Protein AF-A0A1J7HMG5-F1 (afdb_monomer_lite)

Radius of gyration: 11.94 Å; chains: 1; bounding box: 28×18×26 Å

Secondary structure (DSSP, 8-state):
-GGGGT-HHHHHHHHHHHHHHHHH-SS-BGGGT--B-HHHHHHHHHHT-

InterPro domains:
  IPR024084 Isopropylmalate dehydrogenase-like domain [PF00180] (1-45)

Structure (mmCIF, N/CA/C/O backbone):
data_AF-A0A1J7HMG5-F1
#
_entry.id   AF-A0A1J7HMG5-F1
#
loop_
_atom_site.group_PDB
_atom_site.id
_atom_site.type_symbol
_atom_site.label_atom_id
_atom_site.label_alt_id
_atom_site.label_comp_id
_atom_site.label_asym_id
_atom_site.label_entity_id
_atom_site.label_seq_id
_atom_site.pdbx_PDB_ins_code
_atom_site.Cartn_x
_atom_site.Cartn_y
_atom_site.Cartn_z
_atom_site.occupancy
_atom_site.B_iso_or_equiv
_atom_site.auth_seq_id
_atom_site.auth_comp_id
_atom_site.auth_asym_id
_atom_site.auth_atom_id
_atom_site.pdbx_PDB_model_num
ATOM 1 N N . MET A 1 1 ? 8.792 8.230 -8.435 1.00 95.31 1 MET A N 1
ATOM 2 C CA . MET A 1 1 ? 10.233 8.396 -8.137 1.00 95.31 1 MET A CA 1
ATOM 3 C C . MET A 1 1 ? 11.047 7.190 -8.601 1.00 95.31 1 MET A C 1
ATOM 5 O O . MET A 1 1 ? 11.766 7.357 -9.567 1.00 95.31 1 MET A O 1
ATOM 9 N N . LEU A 1 2 ? 10.877 5.984 -8.035 1.00 97.81 2 LEU A N 1
ATOM 10 C CA . LEU A 1 2 ? 11.664 4.789 -8.414 1.00 97.81 2 LEU A CA 1
ATOM 11 C C . LEU A 1 2 ? 11.681 4.471 -9.922 1.00 97.81 2 LEU A C 1
ATOM 13 O O . LEU A 1 2 ? 12.741 4.186 -10.463 1.00 97.81 2 LEU A O 1
ATOM 17 N N . ARG A 1 3 ? 10.546 4.607 -10.623 1.00 97.38 3 ARG A N 1
ATOM 18 C CA . ARG A 1 3 ? 10.484 4.438 -12.092 1.00 97.38 3 ARG A CA 1
ATOM 19 C C . ARG A 1 3 ? 11.274 5.488 -12.882 1.00 97.38 3 ARG A C 1
ATOM 21 O O . ARG A 1 3 ? 11.652 5.222 -14.005 1.00 97.38 3 ARG A O 1
ATOM 28 N N . HIS A 1 4 ? 11.520 6.669 -12.313 1.00 97.62 4 HIS A N 1
ATOM 29 C CA . HIS A 1 4 ? 12.378 7.693 -12.928 1.00 97.62 4 HIS A CA 1
ATOM 30 C C . HIS A 1 4 ? 13.870 7.456 -12.652 1.00 97.62 4 HIS A C 1
ATOM 32 O O . HIS A 1 4 ? 14.701 8.168 -13.197 1.00 97.62 4 HIS A O 1
ATOM 38 N N . LEU A 1 5 ? 14.195 6.492 -11.785 1.00 98.12 5 LEU A N 1
ATOM 39 C CA . LEU A 1 5 ? 15.550 6.003 -11.532 1.00 98.12 5 LEU A CA 1
ATOM 40 C C . LEU A 1 5 ? 15.772 4.610 -12.151 1.00 98.12 5 LEU A C 1
ATOM 42 O O . LEU A 1 5 ? 16.617 3.862 -11.672 1.00 98.12 5 LEU A O 1
ATOM 46 N N . ASP A 1 6 ? 14.952 4.221 -13.132 1.00 97.31 6 ASP A N 1
ATOM 47 C CA . ASP A 1 6 ? 14.974 2.905 -13.787 1.00 97.31 6 ASP A CA 1
ATOM 48 C C . ASP A 1 6 ? 14.763 1.692 -12.849 1.00 97.31 6 ASP A C 1
ATOM 50 O O . ASP A 1 6 ? 15.004 0.5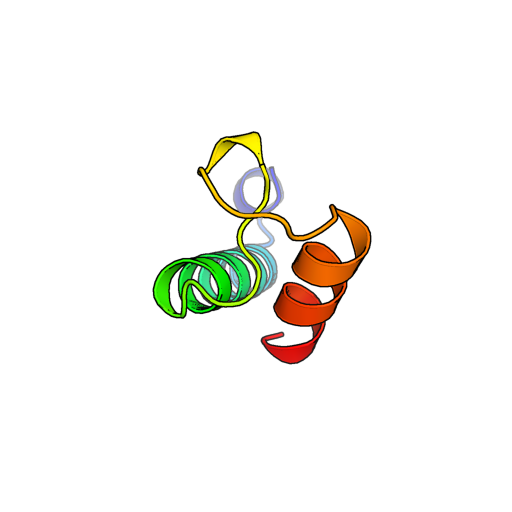43 -13.215 1.00 97.31 6 ASP A O 1
ATOM 54 N N . PHE A 1 7 ? 14.228 1.898 -11.637 1.00 98.25 7 PHE A N 1
ATOM 55 C CA . PHE A 1 7 ? 13.905 0.825 -10.685 1.00 98.25 7 PHE A CA 1
ATOM 56 C C . PHE A 1 7 ? 12.448 0.357 -10.798 1.00 98.25 7 PHE A C 1
ATOM 58 O O . PHE A 1 7 ? 11.684 0.418 -9.829 1.00 98.25 7 PHE A O 1
ATOM 65 N N . HIS A 1 8 ? 12.065 -0.122 -11.982 1.00 97.81 8 HIS A N 1
ATOM 66 C CA . HIS A 1 8 ? 10.691 -0.532 -12.295 1.00 97.81 8 HIS A CA 1
ATOM 67 C C . HIS A 1 8 ? 10.186 -1.671 -11.401 1.00 97.81 8 HIS A C 1
ATOM 69 O O . HIS A 1 8 ? 9.192 -1.480 -10.705 1.00 97.81 8 HIS A O 1
ATOM 75 N N . ASP A 1 9 ? 10.922 -2.781 -11.293 1.00 97.94 9 ASP A N 1
ATOM 76 C CA . ASP A 1 9 ? 10.486 -3.957 -10.519 1.00 97.94 9 ASP A CA 1
ATOM 77 C C . ASP A 1 9 ? 10.180 -3.632 -9.049 1.00 97.94 9 ASP A C 1
ATOM 79 O O . ASP A 1 9 ? 9.208 -4.112 -8.466 1.00 97.94 9 ASP A O 1
ATOM 83 N N . LYS A 1 10 ? 11.009 -2.782 -8.428 1.00 97.75 10 LYS A N 1
ATOM 84 C CA . LYS A 1 10 ? 10.815 -2.353 -7.033 1.00 97.75 10 LYS A CA 1
ATOM 85 C C . LYS A 1 10 ? 9.602 -1.438 -6.907 1.00 97.75 10 LYS A C 1
ATOM 87 O O . LYS A 1 10 ? 8.845 -1.560 -5.948 1.00 97.75 10 LYS A O 1
ATOM 92 N N . ALA A 1 11 ? 9.416 -0.535 -7.870 1.00 98.38 11 ALA A N 1
ATOM 93 C CA . ALA A 1 11 ? 8.260 0.349 -7.903 1.00 98.38 11 ALA A CA 1
ATOM 94 C C . ALA A 1 11 ? 6.955 -0.438 -8.057 1.00 98.38 11 ALA A C 1
ATOM 96 O O . ALA A 1 11 ? 5.985 -0.139 -7.365 1.00 98.38 11 ALA A O 1
ATOM 97 N N . ASP A 1 12 ? 6.947 -1.445 -8.929 1.00 98.06 12 ASP A N 1
ATOM 98 C CA . ASP A 1 12 ? 5.771 -2.264 -9.205 1.00 98.06 12 ASP A CA 1
ATOM 99 C C . ASP A 1 12 ? 5.409 -3.129 -7.996 1.00 98.06 12 ASP A C 1
ATOM 101 O O . ASP A 1 12 ? 4.248 -3.140 -7.592 1.00 98.06 12 ASP A O 1
ATOM 105 N N . ARG A 1 13 ? 6.395 -3.757 -7.337 1.00 98.25 13 ARG A N 1
ATOM 106 C CA . ARG A 1 13 ? 6.171 -4.495 -6.079 1.00 98.25 13 ARG A CA 1
ATOM 107 C C . ARG A 1 13 ? 5.547 -3.617 -4.996 1.00 98.25 13 ARG A C 1
ATOM 109 O O . ARG A 1 13 ? 4.519 -3.984 -4.438 1.00 98.25 13 ARG A O 1
ATOM 116 N N . ILE A 1 14 ? 6.125 -2.439 -4.744 1.00 98.12 14 ILE A N 1
ATOM 117 C CA . ILE A 1 14 ? 5.611 -1.506 -3.729 1.00 98.12 14 ILE A CA 1
ATOM 118 C C . ILE A 1 14 ? 4.208 -1.016 -4.097 1.00 98.12 14 ILE A C 1
ATOM 120 O O . ILE A 1 14 ? 3.327 -0.978 -3.242 1.00 98.12 14 ILE A O 1
ATOM 124 N N . GLN A 1 15 ? 3.975 -0.659 -5.362 1.00 98.12 15 GLN A N 1
ATOM 125 C CA . GLN A 1 15 ? 2.662 -0.196 -5.805 1.00 98.12 15 GLN A CA 1
ATOM 126 C C . GLN A 1 15 ? 1.599 -1.288 -5.653 1.00 98.12 15 GLN A C 1
ATOM 128 O O . GLN A 1 15 ? 0.511 -0.999 -5.160 1.00 98.12 15 GLN A O 1
ATOM 133 N N . ASN A 1 16 ? 1.905 -2.525 -6.041 1.00 98.19 16 ASN A N 1
ATOM 134 C CA . ASN A 1 16 ? 0.973 -3.641 -5.915 1.00 98.19 16 ASN A CA 1
ATOM 135 C C . ASN A 1 16 ? 0.647 -3.932 -4.446 1.00 98.19 16 ASN A C 1
ATOM 137 O O . ASN A 1 16 ? -0.527 -4.071 -4.113 1.00 98.19 16 ASN A O 1
ATOM 141 N N . ALA A 1 17 ? 1.650 -3.931 -3.561 1.00 98.31 17 ALA A N 1
ATOM 142 C CA . ALA A 1 17 ? 1.441 -4.106 -2.125 1.00 98.31 17 ALA A CA 1
ATOM 143 C C . ALA A 1 17 ? 0.513 -3.024 -1.544 1.00 98.31 17 ALA A C 1
ATOM 145 O O . ALA A 1 17 ? -0.451 -3.337 -0.851 1.00 98.31 17 ALA A O 1
ATOM 146 N N . ILE A 1 18 ? 0.733 -1.751 -1.898 1.00 97.62 18 ILE A N 1
ATOM 147 C CA . ILE A 1 18 ? -0.132 -0.638 -1.472 1.00 97.62 18 ILE A CA 1
ATOM 14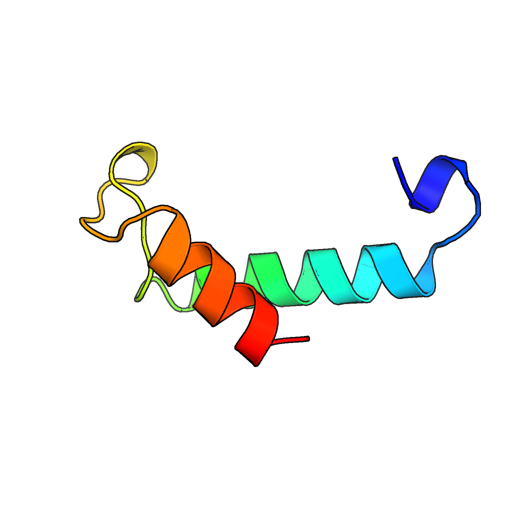8 C C . ILE A 1 18 ? -1.572 -0.830 -1.963 1.00 97.62 18 ILE A C 1
ATOM 150 O O . ILE A 1 18 ? -2.516 -0.667 -1.187 1.00 97.62 18 ILE A O 1
ATOM 154 N N . LEU A 1 19 ? -1.754 -1.167 -3.244 1.00 97.62 19 LEU A N 1
ATOM 155 C CA . LEU A 1 19 ? -3.083 -1.351 -3.830 1.00 97.62 19 LEU A CA 1
ATOM 156 C C . LEU A 1 19 ? -3.833 -2.516 -3.177 1.00 97.62 19 LEU A C 1
ATOM 158 O O . LEU A 1 19 ? -5.018 -2.369 -2.881 1.00 97.62 19 LEU A O 1
ATOM 162 N N . ASN A 1 20 ? -3.146 -3.624 -2.890 1.00 97.62 20 ASN A N 1
ATOM 163 C CA . ASN A 1 20 ? -3.723 -4.768 -2.185 1.00 97.62 20 ASN A CA 1
ATOM 164 C C . ASN A 1 20 ? -4.183 -4.382 -0.771 1.00 97.62 20 ASN A C 1
ATOM 166 O O . ASN A 1 20 ? -5.335 -4.633 -0.417 1.00 97.62 20 ASN A O 1
ATOM 170 N N . THR A 1 21 ? -3.347 -3.682 0.006 1.00 97.06 21 THR A N 1
ATOM 171 C CA . THR A 1 21 ? -3.710 -3.224 1.359 1.00 97.06 21 THR A CA 1
ATOM 172 C C . THR A 1 21 ? -4.937 -2.308 1.352 1.00 97.06 21 THR A C 1
ATOM 174 O O . THR A 1 21 ? -5.810 -2.420 2.216 1.00 97.06 21 THR A O 1
ATOM 177 N N . ILE A 1 22 ? -5.038 -1.409 0.367 1.00 96.06 22 ILE A N 1
ATOM 178 C CA . ILE A 1 22 ? -6.202 -0.523 0.215 1.00 96.06 22 ILE A CA 1
ATOM 179 C C . ILE A 1 22 ? -7.450 -1.324 -0.176 1.00 96.06 22 ILE A C 1
ATOM 181 O O . ILE A 1 22 ? -8.518 -1.097 0.399 1.00 96.06 22 ILE A O 1
ATOM 185 N N . ALA A 1 23 ? -7.318 -2.259 -1.122 1.00 96.19 23 ALA A N 1
ATOM 186 C CA . ALA A 1 23 ? -8.416 -3.096 -1.602 1.00 96.19 23 ALA A CA 1
ATOM 187 C C . ALA A 1 23 ? -9.007 -3.979 -0.492 1.00 96.19 23 ALA A C 1
ATOM 189 O O . ALA A 1 23 ? -10.222 -4.165 -0.444 1.00 96.19 23 ALA A O 1
ATOM 190 N N . GLU A 1 24 ? -8.182 -4.461 0.441 1.00 95.25 24 GLU A N 1
ATOM 191 C CA . GLU A 1 24 ? -8.657 -5.189 1.623 1.00 95.25 24 GLU A CA 1
ATOM 192 C C . GLU A 1 24 ? -9.501 -4.329 2.569 1.00 95.25 24 GLU A C 1
ATOM 194 O O . GLU A 1 24 ? -10.360 -4.847 3.282 1.00 95.25 24 GLU A O 1
ATOM 199 N N . GLY A 1 25 ? -9.229 -3.023 2.635 1.00 93.38 25 GLY A N 1
ATOM 200 C CA . GLY A 1 25 ? -9.960 -2.074 3.473 1.00 93.38 25 GLY A CA 1
ATOM 201 C C . GLY A 1 25 ? -9.788 -2.246 4.989 1.00 93.38 25 GLY A C 1
ATOM 202 O O . GLY A 1 25 ? -10.367 -1.455 5.731 1.00 93.38 25 GLY A O 1
ATOM 203 N N . LYS A 1 26 ? -8.998 -3.224 5.457 1.00 95.12 26 LYS A N 1
ATOM 204 C CA . LYS A 1 26 ? -8.792 -3.522 6.889 1.00 95.12 26 LYS A CA 1
ATOM 205 C C . LYS A 1 26 ? -7.945 -2.473 7.611 1.00 95.12 26 LYS A C 1
ATOM 207 O O . LYS A 1 26 ? -8.289 -2.075 8.717 1.00 95.12 26 LYS A O 1
ATOM 212 N N . TYR A 1 27 ? -6.857 -2.023 6.985 1.00 96.62 27 TYR A N 1
ATOM 213 C CA . TYR A 1 27 ? -5.880 -1.102 7.582 1.00 96.62 27 TYR A CA 1
ATOM 214 C C . TYR A 1 27 ? -6.073 0.328 7.079 1.00 96.62 27 TYR A C 1
ATOM 216 O O . TYR A 1 27 ? -5.169 0.954 6.538 1.00 96.62 27 TYR A O 1
ATOM 224 N N . ARG A 1 28 ? -7.294 0.842 7.178 1.00 96.19 28 ARG A N 1
ATOM 225 C CA . ARG A 1 28 ? -7.654 2.129 6.584 1.00 96.19 28 ARG A CA 1
ATOM 226 C C . ARG A 1 28 ? -7.370 3.273 7.555 1.00 96.19 28 ARG A C 1
ATOM 228 O O . ARG A 1 28 ? -7.850 3.258 8.686 1.00 96.19 28 ARG A O 1
ATOM 235 N N . THR A 1 29 ? -6.617 4.273 7.114 1.00 96.31 29 THR A N 1
ATOM 236 C CA . THR A 1 29 ? -6.305 5.466 7.911 1.00 96.31 29 THR A CA 1
ATOM 237 C C . THR A 1 29 ? -7.490 6.432 7.989 1.00 96.31 29 THR A C 1
ATOM 239 O O . THR A 1 29 ? -8.454 6.328 7.226 1.00 96.31 29 THR A O 1
ATOM 242 N N . ALA A 1 30 ? -7.439 7.367 8.940 1.00 96.88 30 ALA A N 1
ATOM 243 C CA . ALA A 1 30 ? -8.538 8.294 9.225 1.00 96.88 30 ALA A CA 1
ATOM 244 C C . ALA A 1 30 ? -8.939 9.179 8.033 1.00 96.88 30 ALA A C 1
ATOM 246 O O . ALA A 1 30 ? -10.124 9.427 7.829 1.00 96.88 30 ALA A O 1
ATOM 247 N N . ASP A 1 31 ? -7.980 9.602 7.211 1.00 95.62 31 ASP A N 1
ATOM 248 C CA . ASP A 1 31 ? -8.212 10.384 5.990 1.00 95.62 31 ASP A CA 1
ATOM 249 C C . ASP A 1 31 ? -8.989 9.607 4.917 1.00 95.62 31 ASP A C 1
ATOM 251 O O . ASP A 1 31 ? -9.735 10.196 4.138 1.00 95.62 31 ASP A O 1
ATOM 255 N N . LEU A 1 32 ? -8.884 8.277 4.926 1.00 93.19 32 LEU A N 1
ATOM 256 C CA . LEU A 1 32 ? -9.660 7.387 4.066 1.00 93.19 32 LEU A CA 1
ATOM 257 C C . LEU A 1 32 ? -10.972 6.928 4.730 1.00 93.19 32 LEU A C 1
ATOM 259 O O . LEU A 1 32 ? -11.710 6.132 4.151 1.00 93.19 32 LEU A O 1
ATOM 263 N N . GLY A 1 33 ? -11.288 7.418 5.933 1.00 94.25 33 GLY A N 1
ATOM 264 C CA . GLY A 1 33 ? -12.493 7.056 6.685 1.00 94.25 33 GLY A CA 1
ATOM 265 C C . GLY A 1 33 ? -12.365 5.773 7.510 1.00 94.25 33 GLY A C 1
ATOM 266 O O . GLY A 1 33 ? -13.373 5.140 7.812 1.00 94.25 33 GLY A O 1
ATOM 267 N N . GLY A 1 34 ? -11.142 5.351 7.838 1.00 95.81 34 GLY A N 1
ATOM 268 C CA . GLY A 1 34 ? -10.887 4.272 8.793 1.00 95.81 34 GLY A CA 1
ATOM 269 C C . GLY A 1 34 ? -10.384 4.779 10.146 1.00 95.81 34 GLY A C 1
ATOM 270 O O . GLY A 1 34 ? -10.518 5.953 10.482 1.00 95.81 34 GLY A O 1
ATOM 271 N N . SER A 1 35 ? -9.811 3.884 10.943 1.00 96.75 35 SER A N 1
ATOM 272 C CA . SER A 1 35 ? -9.288 4.189 12.283 1.00 96.75 35 SER A CA 1
ATOM 273 C C . SER A 1 35 ? -7.844 3.732 12.494 1.00 96.75 35 SER A C 1
ATOM 275 O O . SER A 1 35 ? -7.285 3.953 13.569 1.00 96.75 35 SER A O 1
ATOM 277 N N . SER A 1 36 ? -7.228 3.116 11.482 1.00 97.62 36 SER A N 1
ATOM 278 C CA . SER A 1 36 ? -5.867 2.600 11.574 1.00 97.62 36 SER A CA 1
ATOM 279 C C . SER A 1 36 ? -4.839 3.724 11.618 1.00 97.62 36 SER A C 1
ATOM 281 O O . SER A 1 36 ? -4.990 4.784 11.003 1.00 97.62 36 SER A O 1
ATOM 283 N N . LYS A 1 37 ? -3.746 3.471 12.330 1.00 97.75 37 LYS A N 1
ATOM 284 C CA . LYS A 1 37 ? -2.591 4.365 12.394 1.00 97.75 37 LYS A CA 1
ATOM 285 C C . LYS A 1 37 ? -1.683 4.168 11.185 1.00 97.75 37 LYS A C 1
ATOM 287 O O . LYS A 1 37 ? -1.631 3.096 10.586 1.00 97.75 37 LYS A O 1
ATOM 292 N N . THR A 1 38 ? -0.865 5.179 10.901 1.00 97.38 38 THR A N 1
ATOM 293 C CA . THR A 1 38 ? 0.171 5.119 9.858 1.00 97.38 38 THR A CA 1
ATOM 294 C C . THR A 1 38 ? 1.092 3.908 10.027 1.00 97.38 38 THR A C 1
ATOM 296 O O . THR A 1 38 ? 1.444 3.262 9.045 1.00 97.38 38 THR A O 1
ATOM 299 N N . THR A 1 39 ? 1.448 3.560 11.266 1.00 98.06 39 THR A N 1
ATOM 300 C CA . THR A 1 39 ? 2.284 2.390 11.574 1.00 98.06 39 THR A CA 1
ATOM 301 C C . THR A 1 39 ? 1.614 1.070 11.203 1.00 98.06 39 THR A C 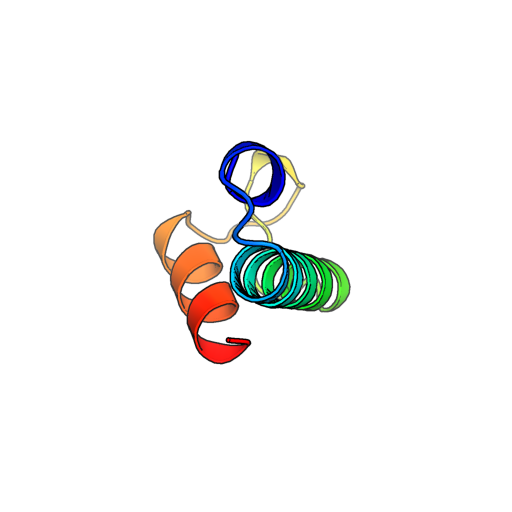1
ATOM 303 O O . THR A 1 39 ? 2.279 0.188 10.676 1.00 98.06 39 THR A O 1
ATOM 306 N N . GLU A 1 40 ? 0.306 0.940 11.433 1.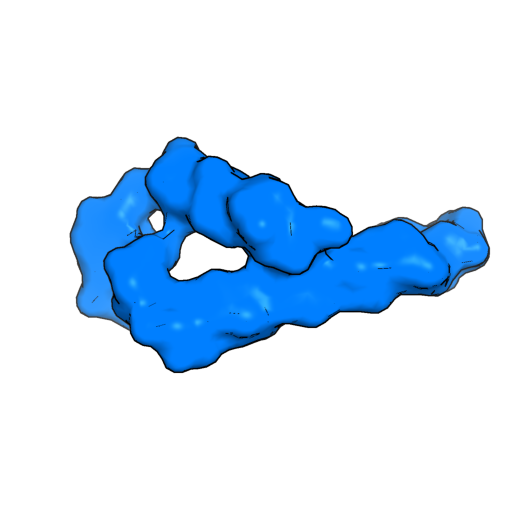00 97.75 40 GLU A N 1
ATOM 307 C CA . GLU A 1 40 ? -0.449 -0.284 11.132 1.00 97.75 40 GLU A CA 1
ATOM 308 C C . GLU A 1 40 ? -0.622 -0.460 9.623 1.00 97.75 40 GLU A C 1
ATOM 310 O O . GLU A 1 40 ? -0.396 -1.545 9.098 1.00 97.75 40 GLU A O 1
ATOM 315 N N . PHE A 1 41 ? -0.932 0.626 8.911 1.00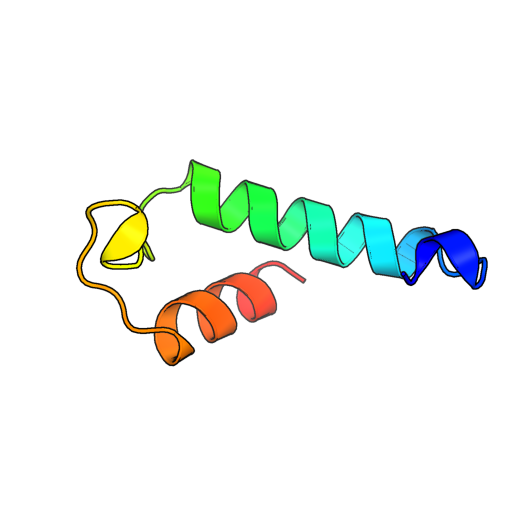 97.88 41 PHE A N 1
ATOM 316 C CA . PHE A 1 41 ? -0.991 0.609 7.450 1.00 97.88 41 PHE A CA 1
ATOM 317 C C . PHE A 1 41 ? 0.369 0.277 6.823 1.00 97.88 41 PHE A C 1
ATOM 319 O O . PHE A 1 41 ? 0.447 -0.507 5.882 1.00 97.88 41 PHE A O 1
ATOM 326 N N . THR A 1 42 ? 1.454 0.827 7.378 1.00 97.94 42 THR A N 1
ATOM 327 C CA . THR A 1 42 ? 2.817 0.549 6.901 1.00 97.94 42 THR A CA 1
ATOM 328 C C . THR A 1 42 ? 3.201 -0.912 7.125 1.00 97.94 42 THR A C 1
ATOM 330 O O . THR A 1 42 ? 3.744 -1.531 6.215 1.00 97.94 42 THR A O 1
ATOM 333 N N . ALA A 1 43 ? 2.893 -1.479 8.297 1.00 98.25 43 ALA A N 1
ATOM 334 C CA . ALA A 1 43 ? 3.116 -2.898 8.570 1.00 98.25 43 ALA A CA 1
ATOM 335 C C . ALA A 1 43 ? 2.349 -3.785 7.579 1.00 98.25 43 ALA A C 1
ATOM 337 O O . ALA A 1 43 ? 2.945 -4.665 6.969 1.00 98.25 43 ALA A O 1
ATOM 338 N N . ALA A 1 44 ? 1.077 -3.472 7.318 1.00 97.81 44 ALA A N 1
ATOM 339 C CA . ALA A 1 44 ? 0.279 -4.214 6.348 1.00 97.81 44 ALA A CA 1
ATOM 340 C C . ALA A 1 44 ? 0.853 -4.142 4.921 1.00 97.81 44 ALA A C 1
ATOM 342 O O . ALA A 1 44 ? 0.833 -5.135 4.207 1.00 97.81 44 ALA A O 1
ATOM 343 N N . ILE A 1 45 ? 1.403 -2.998 4.491 1.00 97.88 45 ILE A N 1
ATOM 344 C CA . ILE A 1 45 ? 2.108 -2.912 3.198 1.00 97.88 45 ILE A CA 1
ATOM 345 C C . ILE A 1 45 ? 3.337 -3.829 3.178 1.00 97.88 45 ILE A C 1
ATOM 347 O O . ILE A 1 45 ? 3.583 -4.475 2.164 1.00 97.88 45 ILE A O 1
ATOM 351 N N . ILE A 1 46 ? 4.108 -3.883 4.269 1.00 97.94 46 ILE A N 1
ATOM 352 C CA . ILE A 1 46 ? 5.301 -4.739 4.368 1.00 97.94 46 ILE A CA 1
ATOM 353 C C . ILE A 1 46 ? 4.924 -6.221 4.298 1.00 97.94 46 ILE A C 1
ATOM 355 O O . ILE A 1 46 ? 5.628 -6.981 3.640 1.00 97.94 46 ILE A O 1
ATOM 359 N N . ASP A 1 47 ? 3.801 -6.617 4.896 1.00 97.25 47 ASP A N 1
ATOM 360 C CA . ASP A 1 47 ? 3.294 -7.993 4.823 1.00 97.25 47 ASP A CA 1
ATOM 361 C C . ASP A 1 47 ? 2.905 -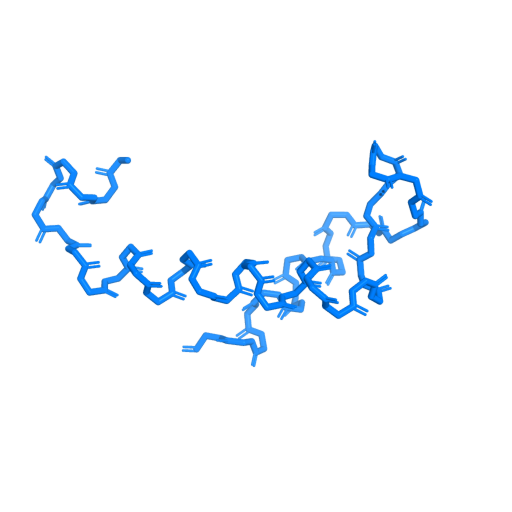8.415 3.389 1.00 97.25 47 ASP A C 1
ATOM 363 O O . ASP A 1 47 ? 2.875 -9.606 3.080 1.00 97.25 47 ASP A O 1
ATOM 367 N N . HIS A 1 48 ? 2.639 -7.448 2.502 1.00 95.88 48 HIS A N 1
ATOM 368 C CA . HIS A 1 48 ? 2.278 -7.656 1.092 1.00 95.88 48 HIS A CA 1
ATOM 369 C C . HIS A 1 48 ? 3.457 -7.540 0.100 1.00 95.88 48 HIS A C 1
ATOM 371 O O . HIS A 1 48 ? 3.229 -7.624 -1.111 1.00 95.88 48 HIS A O 1
ATOM 377 N N . LEU A 1 49 ? 4.697 -7.318 0.568 1.00 92.88 49 LEU A N 1
ATOM 378 C CA . LEU A 1 49 ? 5.900 -7.119 -0.271 1.00 92.88 49 LEU A CA 1
ATOM 379 C C . LEU A 1 49 ? 6.650 -8.406 -0.635 1.00 92.88 49 LEU A C 1
ATOM 381 O O . LEU A 1 49 ? 7.188 -8.436 -1.776 1.00 92.88 49 LEU A O 1
#

Organism: Lupinus angustifolius (NCBI:txid3871)

Foldseek 3Di:
DCVVVVNVVVVVQLVVLLVVLVVVVPQDPVVRPDPHDPVSSVVSSVVSD

Sequence (49 aa):
MLRHLDFHDKADRIQNAILNTIAEGKYRTADLGGSSKTTEFTAAIIDHL

pLDDT: mean 96.99, std 1.39, range [92.88, 98.38]